Protein AF-F3CEN3-F1 (afdb_monomer)

Nearest PDB structures (foldseek):
  5egq-assembly1_B  TM=3.688E-01  e=9.358E+00  Rattus norvegicus
  8idb-assembly1_C  TM=1.990E-01  e=4.050E+00  Mycobacterium tuberculosis

Organism: NCBI:txid875330

Radius of gyration: 15.84 Å; Cα contacts (8 Å, |Δi|>4): 157; chains: 1; bounding box: 35×44×42 Å

pLDDT: mean 87.92, std 13.91, range [37.06, 97.5]

Solvent-accessible surface area (backbone atoms only — not comparable to full-atom values): 7896 Å² total; per-residue (Å²): 127,91,83,57,100,72,62,86,87,46,60,67,62,50,52,52,52,51,47,52,44,51,47,52,50,50,53,55,50,42,61,76,36,55,88,72,78,59,83,77,83,61,61,33,38,47,61,85,74,78,87,67,77,90,55,52,75,67,58,42,58,70,32,68,51,44,45,50,20,50,58,44,13,76,70,29,82,68,38,46,26,31,37,44,72,61,61,67,33,75,66,45,55,73,42,31,49,62,44,79,46,90,71,59,82,60,30,21,36,56,77,44,65,33,87,69,49,55,71,51,47,53,57,51,52,52,53,51,57,57,63,75,73,111

Foldseek 3Di:
DDPPVPPPDCPLVVVVLVLVLVLVLQVVVCVVCVVVPDDGDFFWFDEDDPPLPPDDPVRNCVDPRNVNRVVQRVPDPSWHKYFLVSVPDPVVVVFFDWADDPPPPRIITTPGTDPPSVVVSVVVSVVVVVVVVD

Structure (mmCIF, N/CA/C/O backbone):
data_AF-F3CEN3-F1
#
_entry.id   AF-F3CEN3-F1
#
loop_
_atom_site.group_PDB
_atom_site.id
_atom_site.type_symbol
_atom_site.label_atom_id
_atom_site.label_alt_id
_atom_site.label_comp_id
_atom_site.label_asym_id
_atom_site.label_entity_id
_atom_site.label_seq_id
_atom_site.pdbx_PDB_ins_code
_atom_site.Cartn_x
_atom_site.Cartn_y
_atom_site.Cartn_z
_atom_site.occupancy
_atom_site.B_iso_or_equiv
_atom_site.auth_seq_id
_atom_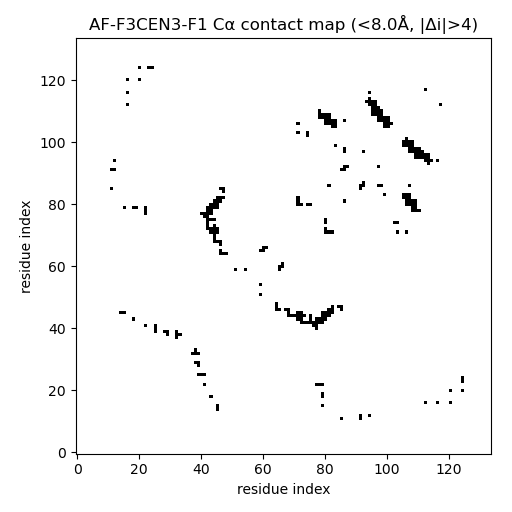site.auth_comp_id
_atom_site.auth_asym_id
_atom_site.auth_atom_id
_atom_site.pdbx_PDB_model_num
ATOM 1 N N . ILE A 1 1 ? -2.396 16.276 -7.291 1.00 41.94 1 ILE A N 1
ATOM 2 C CA . ILE A 1 1 ? -2.917 14.890 -7.391 1.00 41.94 1 ILE A CA 1
ATOM 3 C C . ILE A 1 1 ? -3.349 14.724 -8.836 1.00 41.94 1 ILE A C 1
ATOM 5 O O . ILE A 1 1 ? -4.093 15.582 -9.296 1.00 41.94 1 ILE A O 1
ATOM 9 N N . SER A 1 2 ? -2.793 13.775 -9.589 1.00 37.97 2 SER A N 1
ATOM 10 C CA . SER A 1 2 ? -2.987 13.713 -11.044 1.00 37.97 2 SER A CA 1
ATOM 11 C C . SER A 1 2 ? -4.438 13.384 -11.415 1.00 37.97 2 SER A C 1
ATOM 13 O O . SER A 1 2 ? -4.781 12.238 -11.666 1.00 37.97 2 SER A O 1
ATOM 15 N N . HIS A 1 3 ? -5.284 14.412 -11.493 1.00 40.97 3 HIS A N 1
ATOM 16 C CA . HIS A 1 3 ? -6.438 14.441 -12.385 1.00 40.97 3 HIS A CA 1
ATOM 17 C C . HIS A 1 3 ? -5.934 14.743 -13.798 1.00 40.97 3 HIS A C 1
ATOM 19 O O . HIS A 1 3 ? -6.133 15.828 -14.334 1.00 40.97 3 HIS A O 1
ATOM 25 N N . SER A 1 4 ? -5.228 13.792 -14.397 1.00 37.06 4 SER A N 1
ATOM 26 C CA . SER A 1 4 ? -5.090 13.741 -15.847 1.00 37.06 4 SER A CA 1
ATOM 27 C C . SER A 1 4 ? -6.156 12.774 -16.335 1.00 37.06 4 SER A C 1
A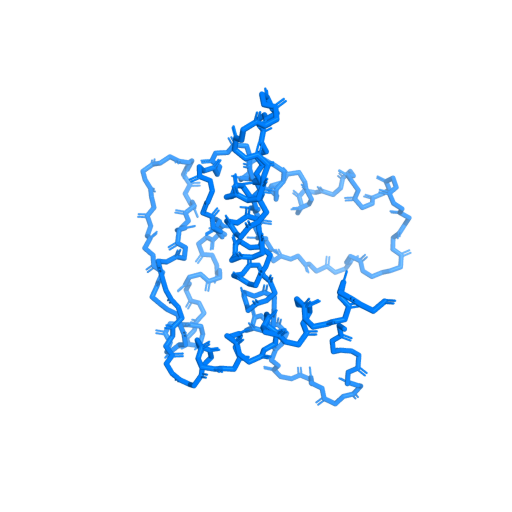TOM 29 O O . SER A 1 4 ? -6.036 11.562 -16.162 1.00 37.06 4 SER A O 1
ATOM 31 N N . HIS A 1 5 ? -7.204 13.343 -16.923 1.00 37.78 5 HIS A N 1
ATOM 32 C CA . HIS A 1 5 ? -8.347 12.704 -17.586 1.00 37.78 5 HIS A CA 1
ATOM 33 C C . HIS A 1 5 ? -7.949 11.799 -18.787 1.00 37.78 5 HIS A C 1
ATOM 35 O O . HIS A 1 5 ? -8.766 11.545 -19.663 1.00 37.78 5 HIS A O 1
ATOM 41 N N . GLU A 1 6 ? -6.698 11.325 -18.834 1.00 40.38 6 GLU A N 1
ATOM 42 C CA . GLU A 1 6 ? -6.090 10.507 -19.893 1.00 40.38 6 GLU A CA 1
ATOM 43 C C . GLU A 1 6 ? -5.512 9.171 -19.387 1.00 40.38 6 GLU A C 1
ATOM 45 O O . GLU A 1 6 ? -5.105 8.340 -20.192 1.00 40.38 6 GLU A O 1
ATOM 50 N N . SER A 1 7 ? -5.461 8.913 -18.075 1.00 48.78 7 SER A N 1
ATOM 51 C CA . SER A 1 7 ? -4.856 7.673 -17.557 1.00 48.78 7 SER A CA 1
ATOM 52 C C . SER A 1 7 ? -5.879 6.538 -17.495 1.00 48.78 7 SER A C 1
ATOM 54 O O . SER A 1 7 ? -6.213 6.062 -16.419 1.00 48.78 7 SER A O 1
ATOM 56 N N . GLY A 1 8 ? -6.399 6.127 -18.653 1.00 48.69 8 GLY A N 1
ATOM 57 C CA . GLY A 1 8 ? -7.324 4.992 -18.753 1.00 48.69 8 GLY A CA 1
ATOM 58 C C . GLY A 1 8 ? -6.708 3.654 -18.322 1.00 48.69 8 GLY A C 1
ATOM 59 O O . GLY A 1 8 ? -7.424 2.801 -17.811 1.00 48.69 8 GLY A O 1
ATOM 60 N N . ASP A 1 9 ? -5.382 3.509 -18.432 1.00 55.06 9 ASP A N 1
ATOM 61 C CA . ASP A 1 9 ? -4.714 2.204 -18.314 1.00 55.06 9 ASP A CA 1
ATOM 62 C C . ASP A 1 9 ? -3.792 2.053 -17.093 1.00 55.06 9 ASP A C 1
ATOM 64 O O . ASP A 1 9 ? -3.174 1.002 -16.938 1.00 55.06 9 ASP A O 1
ATOM 68 N N . ASP A 1 10 ? -3.663 3.065 -16.216 1.00 81.19 10 ASP A N 1
ATOM 69 C CA . ASP A 1 10 ? -2.627 3.025 -15.167 1.00 81.19 10 ASP A CA 1
ATOM 70 C C . ASP A 1 10 ? -3.047 3.423 -13.746 1.00 81.19 10 ASP A C 1
ATOM 72 O O . ASP A 1 10 ? -2.252 3.894 -12.925 1.00 81.19 10 ASP A O 1
ATOM 76 N N . TYR A 1 11 ? -4.322 3.212 -13.426 1.00 84.69 11 TYR A N 1
ATOM 77 C CA . TYR A 1 11 ? -4.878 3.544 -12.115 1.00 84.69 11 TYR A CA 1
ATOM 78 C C . TYR A 1 11 ? -4.164 2.844 -10.956 1.00 84.69 11 TYR A C 1
ATOM 80 O O . TYR A 1 11 ? -3.890 3.478 -9.936 1.00 84.69 11 TYR A O 1
ATOM 88 N N . LEU A 1 12 ? -3.821 1.563 -11.108 1.00 90.69 12 LEU A N 1
ATOM 89 C CA . LEU A 1 12 ? -3.224 0.791 -10.022 1.00 90.69 12 LEU A CA 1
ATOM 90 C C . LEU A 1 12 ? -1.787 1.235 -9.718 1.00 90.69 12 LEU A C 1
ATOM 92 O O . LEU A 1 12 ? -1.421 1.381 -8.552 1.00 90.69 12 LEU A O 1
ATOM 96 N N . THR A 1 13 ? -0.988 1.548 -10.739 1.00 93.00 13 THR A N 1
ATOM 97 C CA . THR A 1 13 ? 0.364 2.090 -10.524 1.00 93.00 13 THR A CA 1
ATOM 98 C C . THR A 1 13 ? 0.302 3.458 -9.876 1.00 93.00 13 THR A C 1
ATOM 100 O O . THR A 1 13 ? 1.064 3.722 -8.947 1.00 93.00 13 THR A O 1
ATOM 103 N N . ASN A 1 14 ? -0.629 4.311 -10.312 1.00 91.69 14 ASN A N 1
ATOM 104 C CA . ASN A 1 14 ? -0.844 5.613 -9.692 1.00 91.69 14 ASN A CA 1
ATOM 105 C C . ASN A 1 14 ? -1.230 5.466 -8.216 1.00 91.69 14 ASN A C 1
ATOM 107 O O . ASN A 1 14 ? -0.672 6.168 -7.377 1.00 91.69 14 ASN A O 1
ATOM 111 N N . ALA A 1 15 ? -2.118 4.528 -7.878 1.00 93.81 15 ALA A N 1
ATOM 112 C CA . ALA A 1 15 ? -2.513 4.267 -6.496 1.00 93.81 15 ALA A CA 1
ATOM 113 C C . ALA A 1 15 ? -1.325 3.823 -5.624 1.00 93.81 15 ALA A C 1
ATOM 115 O O . ALA A 1 15 ? -1.121 4.370 -4.539 1.00 93.81 15 ALA A O 1
ATOM 116 N N . ILE A 1 16 ? -0.493 2.898 -6.115 1.00 95.00 16 ILE A N 1
ATOM 117 C CA . ILE A 1 16 ? 0.706 2.452 -5.388 1.00 95.00 16 ILE A CA 1
ATOM 118 C C . ILE A 1 16 ? 1.716 3.600 -5.251 1.00 95.00 16 ILE A C 1
ATOM 120 O O . ILE A 1 16 ? 2.253 3.820 -4.167 1.00 95.00 16 ILE A O 1
ATOM 124 N N . CYS A 1 17 ? 1.941 4.378 -6.313 1.00 94.81 17 CYS A N 1
ATOM 125 C CA . CYS A 1 17 ? 2.827 5.543 -6.274 1.00 94.81 17 CYS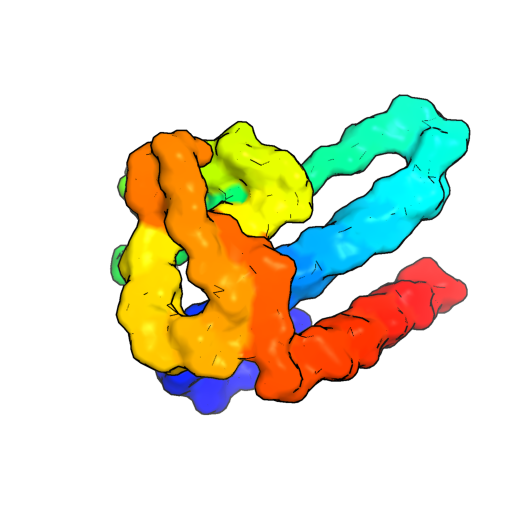 A CA 1
ATOM 126 C C . CYS A 1 17 ? 2.342 6.599 -5.273 1.00 94.81 17 CYS A C 1
ATOM 128 O O . CYS A 1 17 ? 3.149 7.151 -4.528 1.00 94.81 17 CYS A O 1
ATOM 130 N N . CYS A 1 18 ? 1.034 6.858 -5.214 1.00 93.81 18 CYS A N 1
ATOM 131 C CA . CYS A 1 18 ? 0.432 7.738 -4.217 1.00 93.81 18 CYS A CA 1
ATOM 132 C C . CYS A 1 18 ? 0.671 7.218 -2.795 1.00 93.81 18 CYS A C 1
ATOM 134 O O . CYS A 1 18 ? 1.087 7.989 -1.934 1.00 93.81 18 CYS A O 1
ATOM 136 N N . GLY A 1 19 ? 0.456 5.924 -2.546 1.00 94.94 19 GLY A N 1
ATOM 137 C CA . GLY A 1 19 ? 0.715 5.327 -1.236 1.00 94.94 19 GLY A CA 1
ATOM 138 C C . GLY A 1 19 ? 2.184 5.445 -0.815 1.00 94.94 19 GLY A C 1
ATOM 139 O O . GLY A 1 19 ? 2.473 5.848 0.310 1.00 94.94 19 GLY A O 1
ATOM 140 N N . GLU A 1 20 ? 3.122 5.194 -1.729 1.00 95.12 20 GLU A N 1
ATOM 141 C CA . GLU A 1 20 ? 4.558 5.344 -1.459 1.00 95.12 20 GLU A CA 1
ATOM 142 C C . GLU A 1 20 ? 4.976 6.804 -1.249 1.00 95.12 20 GLU A C 1
ATOM 144 O O . GLU A 1 20 ? 5.821 7.086 -0.397 1.00 95.12 20 GLU A O 1
ATOM 149 N N . LEU A 1 21 ? 4.350 7.750 -1.955 1.00 94.12 21 LEU A N 1
ATOM 150 C CA . LEU A 1 21 ? 4.564 9.177 -1.729 1.00 94.12 21 LEU A CA 1
ATOM 151 C C . LEU A 1 21 ? 4.080 9.603 -0.338 1.00 94.12 21 LEU A C 1
ATOM 153 O O . LEU A 1 21 ? 4.801 10.308 0.364 1.00 94.12 21 LEU A O 1
ATOM 157 N N . LEU A 1 22 ? 2.894 9.149 0.083 1.00 93.56 22 LEU A N 1
ATOM 158 C CA . LEU A 1 22 ? 2.367 9.405 1.427 1.00 93.56 22 LEU A CA 1
ATOM 159 C C . LEU A 1 22 ? 3.267 8.796 2.506 1.00 93.56 22 LEU A C 1
ATOM 161 O O . LEU A 1 22 ? 3.536 9.440 3.518 1.00 93.56 22 LEU A O 1
ATOM 165 N N . ARG A 1 23 ? 3.784 7.583 2.275 1.00 92.81 23 ARG A N 1
ATOM 166 C CA . ARG A 1 23 ? 4.747 6.932 3.171 1.00 92.81 23 ARG A CA 1
ATOM 167 C C . ARG A 1 23 ? 6.038 7.747 3.300 1.00 92.81 23 ARG A C 1
ATOM 169 O O . ARG A 1 23 ? 6.507 7.967 4.415 1.00 92.81 23 ARG A O 1
ATOM 176 N N . ALA A 1 24 ? 6.591 8.223 2.184 1.00 92.00 24 ALA A N 1
ATOM 177 C CA . ALA A 1 24 ? 7.793 9.057 2.176 1.00 92.00 24 ALA A CA 1
ATOM 178 C C . ALA A 1 24 ? 7.563 10.416 2.860 1.00 92.00 24 ALA A C 1
ATOM 180 O O . ALA A 1 24 ? 8.394 10.854 3.656 1.00 92.00 24 ALA A O 1
ATOM 181 N N . LEU A 1 25 ? 6.410 11.044 2.614 1.00 91.06 25 LEU A N 1
ATOM 182 C CA . LEU A 1 25 ? 6.005 12.280 3.279 1.00 91.06 25 LEU A CA 1
ATOM 183 C C . LEU A 1 25 ? 5.852 12.084 4.791 1.00 91.06 25 LEU A C 1
ATOM 185 O O . LEU A 1 25 ? 6.374 12.878 5.565 1.00 91.06 25 LEU A O 1
ATOM 189 N N . SER A 1 26 ? 5.198 11.004 5.229 1.00 90.75 26 SER A N 1
ATOM 190 C CA . SER A 1 26 ? 5.071 10.684 6.655 1.00 90.75 26 SER A CA 1
ATOM 191 C C . SER A 1 26 ? 6.428 10.503 7.321 1.00 90.75 26 SER A C 1
ATOM 193 O O . SER A 1 26 ? 6.603 10.929 8.456 1.00 90.75 26 SER A O 1
ATOM 195 N N . HIS A 1 27 ? 7.383 9.873 6.637 1.00 90.38 27 HIS A N 1
ATOM 196 C CA . HIS A 1 27 ? 8.736 9.722 7.157 1.00 90.38 27 HIS A CA 1
ATOM 197 C C . HIS A 1 27 ? 9.444 11.078 7.301 1.00 90.38 27 HIS A C 1
ATOM 199 O O . HIS A 1 27 ? 10.063 11.336 8.329 1.00 90.38 27 HIS A O 1
ATOM 205 N N . ALA A 1 28 ? 9.328 11.965 6.306 1.00 89.62 28 ALA A N 1
ATOM 206 C CA . ALA A 1 28 ? 9.880 13.318 6.396 1.00 89.62 28 ALA A CA 1
ATOM 207 C C . ALA A 1 28 ? 9.278 14.096 7.582 1.00 89.62 28 ALA A C 1
ATOM 209 O O . ALA A 1 28 ? 10.016 14.644 8.397 1.00 89.62 28 ALA A O 1
ATOM 210 N N . LEU A 1 29 ? 7.953 14.048 7.742 1.00 89.31 29 LEU A N 1
ATOM 211 C CA . LEU A 1 29 ? 7.258 14.702 8.853 1.00 89.31 29 LEU A CA 1
ATOM 212 C C . LEU A 1 29 ? 7.629 14.106 10.217 1.00 89.31 29 LEU A C 1
ATOM 214 O O . LEU A 1 29 ? 7.794 14.852 11.174 1.00 89.31 29 LEU A O 1
ATOM 218 N N . GLN A 1 30 ? 7.798 12.782 10.321 1.00 90.75 30 GLN A N 1
ATOM 219 C CA . GLN A 1 30 ? 8.253 12.124 11.555 1.00 90.75 30 GLN A CA 1
ATOM 220 C C . GLN A 1 30 ? 9.607 12.665 12.032 1.00 90.75 30 GLN A C 1
ATOM 222 O O . GLN A 1 30 ? 9.809 12.787 13.238 1.00 90.75 30 GLN A O 1
ATOM 227 N N . ILE A 1 31 ? 10.511 13.010 11.108 1.00 89.75 31 ILE A N 1
ATOM 228 C CA . ILE A 1 31 ? 11.799 13.633 11.439 1.00 89.75 31 ILE A CA 1
ATOM 229 C C . ILE A 1 31 ? 11.584 15.056 11.961 1.00 89.75 31 ILE A C 1
ATOM 231 O O . ILE A 1 31 ? 12.144 15.415 12.992 1.00 89.75 31 ILE A O 1
ATOM 235 N N . GLU A 1 32 ? 10.762 15.856 11.278 1.00 89.38 32 GLU A N 1
ATOM 236 C CA . GLU A 1 32 ? 10.508 17.253 11.658 1.00 89.38 32 GLU A CA 1
ATOM 237 C C . GLU A 1 32 ? 9.857 17.386 13.040 1.00 89.38 32 GLU A C 1
ATOM 239 O O . GLU A 1 32 ? 10.155 18.322 13.779 1.00 89.38 32 GLU A O 1
ATOM 244 N N . VAL A 1 33 ? 8.989 16.441 13.412 1.00 90.31 33 VAL A N 1
ATOM 245 C CA . VAL A 1 33 ? 8.268 16.472 14.693 1.00 90.31 33 VAL A CA 1
ATOM 246 C C . VAL A 1 33 ? 8.941 15.654 15.798 1.00 90.31 33 VAL A C 1
ATOM 248 O O . VAL A 1 33 ? 8.395 15.592 16.900 1.00 90.31 33 VAL A O 1
ATOM 251 N N . ALA A 1 34 ? 10.109 15.048 15.558 1.00 88.69 34 ALA A N 1
ATOM 252 C CA . ALA A 1 34 ? 10.751 14.122 16.498 1.00 88.69 34 ALA A CA 1
ATOM 253 C C . ALA A 1 34 ? 10.981 14.729 17.899 1.00 88.69 34 ALA A C 1
ATOM 255 O O . ALA A 1 34 ? 10.741 14.065 18.907 1.00 88.69 34 ALA A O 1
ATOM 256 N N . ASP A 1 35 ? 11.350 16.011 17.968 1.00 90.00 35 ASP A N 1
ATOM 257 C CA . ASP A 1 35 ? 11.627 16.716 19.230 1.00 90.00 35 ASP A CA 1
ATOM 258 C C . ASP A 1 35 ? 10.376 17.324 19.889 1.00 90.00 35 ASP A C 1
ATOM 260 O O . ASP A 1 35 ? 10.439 17.862 20.994 1.00 90.00 35 ASP A O 1
ATOM 264 N N . SER A 1 36 ? 9.211 17.234 19.241 1.00 90.31 36 SER A N 1
ATOM 265 C CA . SER A 1 36 ? 7.954 17.797 19.760 1.00 90.31 36 SER A CA 1
ATOM 266 C C . SER A 1 36 ? 7.257 16.905 20.797 1.00 90.31 36 SER A C 1
ATOM 268 O O . SER A 1 36 ? 6.271 17.318 21.406 1.00 90.31 36 SER A O 1
ATOM 270 N N . GLY A 1 37 ? 7.726 15.665 20.974 1.00 87.81 37 GLY A N 1
ATOM 271 C CA . GLY A 1 37 ? 7.050 14.643 21.781 1.00 87.81 37 GLY A CA 1
ATOM 272 C C . GLY A 1 37 ? 5.807 14.032 21.115 1.00 87.81 37 GLY A C 1
ATOM 273 O O . GLY A 1 37 ? 5.151 13.181 21.715 1.00 87.81 37 GLY A O 1
ATOM 274 N N . ILE A 1 38 ? 5.478 14.428 19.879 1.00 89.31 38 ILE A N 1
ATOM 275 C CA . ILE A 1 38 ? 4.367 13.874 19.098 1.00 89.31 38 ILE A CA 1
ATOM 276 C C . ILE A 1 38 ? 4.837 12.622 18.353 1.00 89.31 38 ILE A C 1
ATOM 278 O O . ILE A 1 38 ? 5.822 12.646 17.620 1.00 89.31 38 ILE A O 1
ATOM 282 N N . THR A 1 39 ? 4.089 11.525 18.487 1.00 86.81 39 THR A N 1
ATOM 283 C CA . THR A 1 39 ? 4.285 10.331 17.654 1.00 86.81 39 THR A CA 1
ATOM 284 C C . THR A 1 39 ? 3.361 10.398 16.443 1.00 86.81 39 THR A C 1
ATOM 286 O O . THR A 1 39 ? 2.146 10.275 16.585 1.00 86.81 39 THR A O 1
ATOM 289 N N . LEU A 1 40 ? 3.927 10.567 15.247 1.00 88.38 40 LEU A N 1
ATOM 290 C CA . LEU A 1 40 ? 3.177 10.485 13.993 1.00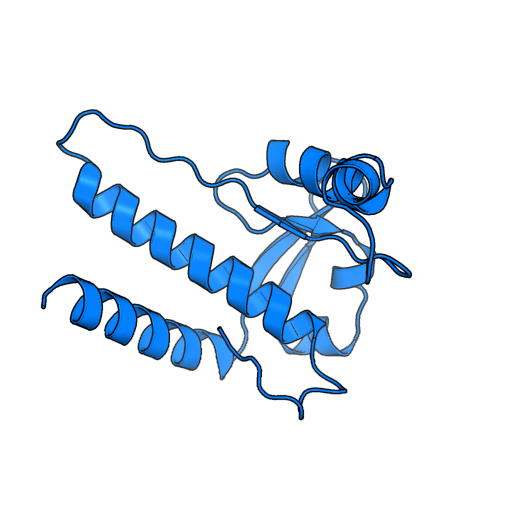 88.38 40 LEU A CA 1
ATOM 291 C C . LEU A 1 40 ? 3.177 9.039 13.480 1.00 88.38 40 LEU A C 1
ATOM 293 O O . LEU A 1 40 ? 4.240 8.467 13.244 1.00 88.38 40 LEU A O 1
ATOM 297 N N . GLN A 1 41 ? 1.998 8.454 13.273 1.00 87.81 41 GLN A N 1
ATOM 298 C CA . GLN A 1 41 ? 1.839 7.133 12.660 1.00 87.81 41 GLN A CA 1
ATOM 299 C C . GLN A 1 41 ? 0.984 7.244 11.404 1.00 87.81 41 GLN A C 1
ATOM 301 O O . GLN A 1 41 ? -0.074 7.869 11.430 1.00 87.81 41 GLN A O 1
ATOM 306 N N . LEU A 1 42 ? 1.437 6.612 10.321 1.00 91.31 42 LEU A N 1
ATOM 307 C CA . LEU A 1 42 ? 0.667 6.488 9.092 1.00 91.31 42 LEU A CA 1
ATOM 308 C C . LEU A 1 42 ? 0.452 5.008 8.778 1.00 91.31 42 LEU A C 1
ATOM 310 O O . LEU A 1 42 ? 1.400 4.231 8.657 1.00 91.31 42 LEU A O 1
ATOM 314 N N . GLN A 1 43 ? -0.816 4.644 8.630 1.00 94.81 43 GLN A N 1
ATOM 315 C CA . GLN A 1 43 ? -1.268 3.298 8.313 1.00 94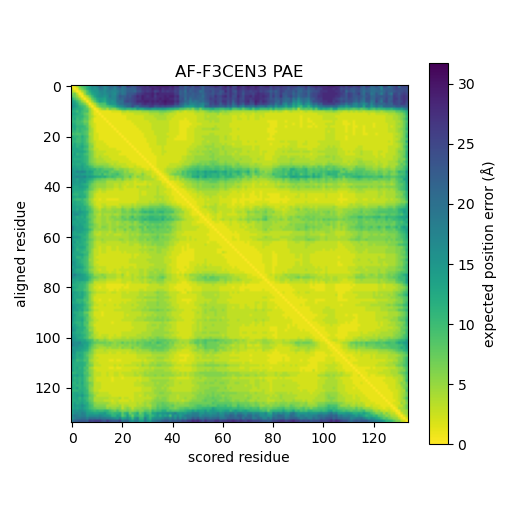.81 43 GLN A CA 1
ATOM 316 C C . GLN A 1 43 ? -1.909 3.307 6.931 1.00 94.81 43 GLN A C 1
ATOM 318 O O . GLN A 1 43 ? -2.860 4.046 6.690 1.00 94.81 43 GLN A O 1
ATOM 323 N N . LEU A 1 44 ? -1.368 2.505 6.014 1.00 95.75 44 LEU A N 1
ATOM 324 C CA . LEU A 1 44 ? -1.805 2.476 4.619 1.00 95.75 44 LEU A CA 1
ATOM 325 C C . LEU A 1 44 ? -2.222 1.062 4.217 1.00 95.75 44 LEU A C 1
ATOM 327 O O . LEU A 1 44 ? -1.433 0.121 4.330 1.00 95.75 44 LEU A O 1
ATOM 331 N N . GLY A 1 45 ? -3.450 0.946 3.716 1.00 96.12 45 GLY A N 1
ATOM 332 C CA . GLY A 1 45 ? -4.002 -0.250 3.088 1.00 96.12 45 GLY A CA 1
ATOM 333 C C . GLY A 1 45 ? -4.600 0.110 1.731 1.00 96.12 45 GLY A C 1
ATOM 334 O O . GLY A 1 45 ? -5.259 1.142 1.604 1.00 96.12 45 GLY A O 1
ATOM 335 N N . LEU A 1 46 ? -4.352 -0.719 0.720 1.00 96.31 46 LEU A N 1
ATOM 336 C CA . LEU A 1 46 ? -4.889 -0.556 -0.628 1.00 96.31 46 LEU A CA 1
ATOM 337 C C . LEU A 1 46 ? -5.553 -1.859 -1.085 1.00 96.31 46 LEU A C 1
ATOM 339 O O . LEU A 1 46 ? -4.927 -2.921 -1.103 1.00 96.31 46 LEU A O 1
ATOM 343 N N . THR A 1 47 ? -6.815 -1.753 -1.481 1.00 95.38 47 THR A N 1
ATOM 344 C CA . THR A 1 47 ? -7.634 -2.848 -2.009 1.00 95.38 47 THR A CA 1
ATOM 345 C C . THR A 1 47 ? -8.216 -2.453 -3.362 1.00 95.38 47 THR A C 1
ATOM 347 O O . THR A 1 47 ? -8.311 -1.266 -3.689 1.00 95.38 47 THR A O 1
ATOM 350 N N . LEU A 1 48 ? -8.571 -3.448 -4.171 1.00 92.44 48 LEU A N 1
ATOM 351 C CA . LEU A 1 48 ? -9.252 -3.266 -5.443 1.00 92.44 48 LEU A CA 1
ATOM 352 C C . LEU A 1 48 ? -10.749 -3.527 -5.247 1.00 92.44 48 LEU A C 1
ATOM 354 O O . LEU A 1 48 ? -11.150 -4.571 -4.737 1.00 92.44 48 LEU A O 1
ATOM 358 N N . GLY A 1 49 ? -11.585 -2.590 -5.684 1.00 90.06 49 GLY A N 1
ATOM 359 C CA . GLY A 1 49 ? -13.035 -2.755 -5.672 1.00 90.06 49 GLY A CA 1
ATOM 360 C C . GLY A 1 49 ? -13.685 -2.142 -6.897 1.00 90.06 49 GLY A C 1
ATOM 361 O O . GLY A 1 49 ? -13.157 -1.212 -7.508 1.00 90.06 49 GLY A O 1
ATOM 362 N N . GLU A 1 50 ? -14.849 -2.674 -7.244 1.00 88.56 50 GLU A N 1
ATOM 363 C CA . GLU A 1 50 ? -15.665 -2.224 -8.366 1.00 88.56 50 GLU A CA 1
ATOM 364 C C . GLU A 1 50 ? -16.935 -1.536 -7.858 1.00 88.56 50 GLU A C 1
ATOM 366 O O . GLU A 1 50 ? -17.359 -1.743 -6.723 1.00 88.56 50 GLU A O 1
ATOM 371 N N . GLY A 1 51 ? -17.549 -0.692 -8.692 1.00 86.75 51 GLY A N 1
ATOM 372 C CA . GLY A 1 51 ? -18.830 -0.056 -8.356 1.00 86.75 51 GLY A CA 1
ATOM 373 C C . GLY A 1 51 ? -18.777 0.935 -7.186 1.00 86.75 51 GLY A C 1
ATOM 374 O O . GLY A 1 51 ? -19.813 1.274 -6.628 1.00 86.75 51 GLY A O 1
ATOM 375 N N . LEU A 1 52 ? -17.585 1.411 -6.813 1.00 88.38 52 LEU A N 1
ATOM 376 C CA . LEU A 1 52 ? -17.401 2.361 -5.707 1.00 88.38 52 LEU A CA 1
ATOM 377 C C . LEU A 1 52 ? -17.729 3.811 -6.100 1.00 88.38 52 LEU A C 1
ATOM 379 O O . LEU A 1 52 ? -17.862 4.687 -5.245 1.00 88.38 52 LEU A O 1
ATOM 383 N N . SER A 1 53 ? -17.819 4.089 -7.401 1.00 86.75 53 SER A N 1
ATOM 384 C CA . SER A 1 53 ? -18.090 5.423 -7.927 1.00 86.75 53 SER A CA 1
ATOM 385 C C . SER A 1 53 ? -19.532 5.851 -7.655 1.00 86.75 53 SER A C 1
ATOM 387 O O . SER A 1 53 ? -20.482 5.111 -7.888 1.00 86.75 53 SER A O 1
ATOM 389 N N . GLY A 1 54 ? -19.702 7.087 -7.182 1.00 88.19 54 GLY A N 1
ATOM 390 C CA . GLY A 1 54 ? -21.023 7.661 -6.907 1.00 88.19 54 GLY A CA 1
ATOM 391 C C . GLY A 1 54 ? -21.653 7.234 -5.578 1.00 88.19 54 GLY A C 1
ATOM 392 O O . GLY A 1 54 ? -22.740 7.713 -5.262 1.00 88.19 54 GLY A O 1
ATOM 393 N N . LEU A 1 55 ? -20.981 6.394 -4.782 1.00 92.12 55 LEU A N 1
ATOM 394 C CA . LEU A 1 55 ? -21.412 6.086 -3.419 1.00 92.12 55 LEU A CA 1
ATOM 395 C C . LEU A 1 55 ? -21.258 7.305 -2.503 1.00 92.12 55 LEU A C 1
ATOM 397 O O . LEU A 1 55 ? -20.314 8.091 -2.633 1.00 92.12 55 LEU A O 1
ATOM 401 N N . SER A 1 56 ? -22.172 7.442 -1.540 1.00 94.12 56 SER A N 1
ATOM 402 C CA . SER A 1 56 ? -21.968 8.374 -0.433 1.00 94.12 56 SER A CA 1
ATOM 403 C C . SER A 1 56 ? -20.803 7.903 0.444 1.00 94.12 56 SER A C 1
ATOM 405 O O . SER A 1 56 ? -20.413 6.737 0.411 1.00 94.12 56 SER A O 1
ATOM 407 N N . GLN A 1 57 ? -20.246 8.790 1.271 1.00 88.88 57 GLN A N 1
ATOM 408 C CA . GLN A 1 57 ? -19.150 8.415 2.170 1.00 88.88 57 GLN A CA 1
ATOM 409 C C . GLN A 1 57 ? -19.559 7.312 3.159 1.00 88.88 57 GLN A C 1
ATOM 411 O O . GLN A 1 57 ? -18.751 6.443 3.472 1.00 88.88 57 GLN A O 1
ATOM 416 N N . ILE A 1 58 ? -20.809 7.335 3.633 1.00 93.62 58 ILE A N 1
ATOM 417 C CA . ILE A 1 58 ? -21.335 6.312 4.543 1.00 93.62 58 ILE A CA 1
ATOM 418 C C . ILE A 1 58 ? -21.450 4.980 3.802 1.00 93.62 58 ILE A C 1
ATOM 420 O O . ILE A 1 58 ? -20.942 3.976 4.291 1.00 93.62 58 ILE A O 1
ATOM 424 N N . ASP A 1 59 ? -22.045 4.980 2.608 1.00 93.69 59 ASP A N 1
ATOM 425 C CA . ASP A 1 59 ? -22.209 3.753 1.822 1.00 93.69 59 ASP A CA 1
ATOM 426 C C . ASP A 1 59 ? -20.855 3.158 1.431 1.00 93.69 59 ASP A C 1
ATOM 428 O O . ASP A 1 59 ? -20.667 1.950 1.531 1.00 93.69 59 ASP A O 1
ATOM 432 N N . LEU A 1 60 ? -19.885 4.006 1.070 1.00 91.50 60 LEU A N 1
ATOM 433 C CA . LEU A 1 60 ? -18.518 3.590 0.774 1.00 91.50 60 LEU A CA 1
ATOM 434 C C . LEU A 1 60 ? -17.877 2.900 1.979 1.00 91.50 60 LEU A C 1
ATOM 436 O O . LEU A 1 60 ? -17.313 1.821 1.825 1.00 91.50 60 LEU A O 1
ATOM 440 N N . LEU A 1 61 ? -17.983 3.487 3.176 1.00 91.38 61 LEU A N 1
ATOM 441 C CA . LEU A 1 61 ? -17.441 2.891 4.399 1.00 91.38 61 LEU A CA 1
ATOM 442 C C . LEU A 1 61 ? -18.095 1.549 4.732 1.00 91.38 61 LEU A C 1
ATOM 444 O O . LEU A 1 61 ? -17.447 0.713 5.347 1.00 91.38 61 LEU A O 1
ATOM 448 N N . LEU A 1 62 ? -19.346 1.325 4.335 1.00 94.00 62 LEU A N 1
ATOM 449 C CA . LEU A 1 62 ? -20.046 0.060 4.555 1.00 94.00 62 LEU A CA 1
ATOM 450 C C . LEU A 1 62 ? -19.721 -1.010 3.499 1.00 94.00 62 LEU A C 1
ATOM 452 O O . LEU A 1 62 ? -20.131 -2.158 3.668 1.00 94.00 62 LEU A O 1
ATOM 456 N N . THR A 1 63 ? -18.985 -0.674 2.434 1.00 95.44 63 THR A N 1
ATOM 457 C CA . THR A 1 63 ? -18.546 -1.665 1.440 1.00 95.44 63 THR A CA 1
ATOM 458 C C . THR A 1 63 ? -17.500 -2.618 2.010 1.00 95.44 63 THR A C 1
ATOM 460 O O . THR A 1 63 ? -16.636 -2.221 2.794 1.00 95.44 63 THR A O 1
ATOM 463 N N . GLU A 1 64 ? -17.524 -3.868 1.543 1.00 94.62 64 GLU A N 1
ATOM 464 C CA . GLU A 1 64 ? -16.499 -4.869 1.862 1.00 94.62 64 GLU A CA 1
ATOM 465 C C . GLU A 1 64 ? -15.100 -4.365 1.481 1.00 94.62 64 GLU A C 1
ATOM 467 O O . GLU A 1 64 ? -14.193 -4.406 2.301 1.00 94.62 64 GLU A O 1
ATOM 472 N N . THR A 1 65 ? -14.947 -3.742 0.306 1.00 93.88 65 THR A N 1
ATOM 473 C CA . THR A 1 65 ? -13.659 -3.188 -0.141 1.00 93.88 65 THR A CA 1
ATOM 474 C C . THR A 1 65 ? -13.070 -2.169 0.838 1.00 93.88 65 THR A C 1
ATOM 476 O O . THR A 1 65 ? -11.863 -2.193 1.095 1.00 93.88 65 THR A O 1
ATOM 479 N N . ALA A 1 66 ? -13.890 -1.260 1.378 1.00 93.50 66 ALA A N 1
ATOM 480 C CA . ALA A 1 66 ? -13.425 -0.263 2.339 1.00 93.50 66 ALA A CA 1
ATOM 481 C C . ALA A 1 66 ? -13.107 -0.886 3.704 1.00 93.50 66 ALA A C 1
ATOM 483 O O . ALA A 1 66 ? -12.129 -0.493 4.343 1.00 93.50 66 ALA A O 1
ATOM 484 N N . GLN A 1 67 ? -13.901 -1.869 4.137 1.00 95.19 67 GLN A N 1
ATOM 485 C CA . GLN A 1 67 ? -13.643 -2.618 5.367 1.00 95.19 67 GLN A CA 1
ATOM 486 C C . GLN A 1 67 ? -12.349 -3.433 5.267 1.00 95.19 67 GLN A C 1
ATOM 488 O O . GLN A 1 67 ? -11.538 -3.394 6.191 1.00 95.19 67 GLN A O 1
ATOM 493 N N . ASP A 1 68 ? -12.091 -4.068 4.126 1.00 94.62 68 ASP A N 1
ATOM 494 C CA . ASP A 1 68 ? -10.849 -4.789 3.854 1.00 94.62 68 ASP A CA 1
ATOM 495 C C . ASP A 1 68 ? -9.645 -3.844 3.822 1.00 94.62 68 ASP A C 1
ATOM 497 O O . ASP A 1 68 ? -8.610 -4.144 4.419 1.00 94.62 68 ASP A O 1
ATOM 501 N N . ALA A 1 69 ? -9.770 -2.667 3.194 1.00 94.75 69 ALA A N 1
ATOM 502 C CA . ALA A 1 69 ? -8.713 -1.653 3.207 1.00 94.75 69 ALA A CA 1
ATOM 503 C C . ALA A 1 69 ? -8.395 -1.188 4.634 1.00 94.75 69 ALA A C 1
ATOM 505 O O . ALA A 1 69 ? -7.223 -1.050 5.002 1.00 94.75 69 ALA A O 1
ATOM 506 N N . LEU A 1 70 ? -9.432 -0.976 5.450 1.00 93.94 70 LEU A N 1
ATOM 507 C CA . LEU A 1 70 ? -9.287 -0.584 6.845 1.00 93.94 70 LEU A CA 1
ATOM 508 C C . LEU A 1 70 ? -8.621 -1.696 7.661 1.00 93.94 70 LEU A C 1
ATOM 510 O O . LEU A 1 70 ? -7.629 -1.429 8.340 1.00 93.94 70 LEU A O 1
ATOM 514 N N . ALA A 1 71 ? -9.103 -2.935 7.558 1.00 94.31 71 AL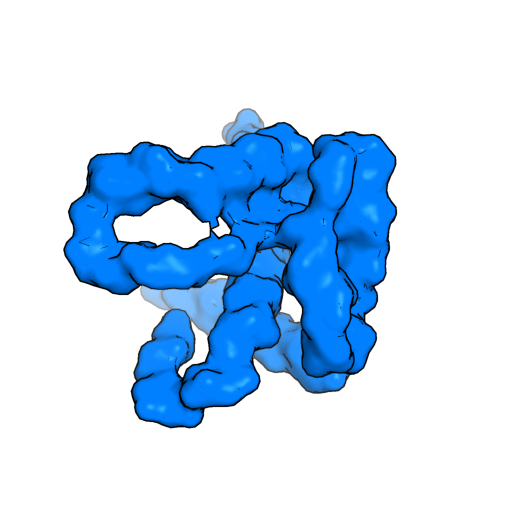A A N 1
ATOM 515 C CA . ALA A 1 71 ? -8.511 -4.090 8.227 1.00 94.31 71 ALA A CA 1
ATOM 516 C C . ALA A 1 71 ? -7.036 -4.259 7.838 1.00 94.31 71 ALA A C 1
ATOM 518 O O . ALA A 1 71 ? -6.170 -4.400 8.699 1.00 94.31 71 ALA A O 1
ATOM 519 N N . LEU A 1 72 ? -6.726 -4.146 6.546 1.00 95.62 72 LEU A N 1
ATOM 520 C CA . LEU A 1 72 ? -5.366 -4.214 6.031 1.00 95.62 72 LEU A CA 1
ATOM 521 C C . LEU A 1 72 ? -4.482 -3.106 6.621 1.00 95.62 72 LEU A C 1
ATOM 523 O O . LEU A 1 72 ? -3.384 -3.386 7.103 1.00 95.62 72 LEU A O 1
ATOM 527 N N . SER A 1 73 ? -4.968 -1.862 6.650 1.00 94.50 73 SER A N 1
ATOM 528 C CA . SER A 1 73 ? -4.223 -0.721 7.197 1.00 94.50 73 SER A CA 1
ATOM 529 C C . SER A 1 73 ? -3.888 -0.872 8.686 1.00 94.50 73 SER A C 1
ATOM 531 O O . SER A 1 73 ? -2.797 -0.482 9.095 1.00 94.50 73 SER A O 1
ATOM 533 N N . GLN A 1 74 ? -4.740 -1.520 9.488 1.00 93.94 74 GLN A N 1
ATOM 534 C CA . GLN A 1 74 ? -4.472 -1.761 10.915 1.00 93.94 74 GLN A CA 1
ATOM 535 C C . GLN A 1 74 ? -3.233 -2.638 11.150 1.00 93.94 74 GLN A C 1
ATOM 537 O O . GLN A 1 74 ? -2.597 -2.559 12.202 1.00 93.94 74 GLN A O 1
ATOM 542 N N . HIS A 1 75 ? -2.852 -3.451 10.163 1.00 93.88 75 HIS A N 1
ATOM 543 C CA . HIS A 1 75 ? -1.638 -4.263 10.205 1.00 93.88 75 HIS A CA 1
ATOM 544 C C . HIS A 1 75 ? -0.405 -3.552 9.627 1.00 93.88 75 HIS A C 1
ATOM 546 O O . HIS A 1 75 ? 0.707 -4.089 9.689 1.00 93.88 75 HIS A O 1
ATOM 552 N N . SER A 1 76 ? -0.573 -2.342 9.090 1.00 92.06 76 SER A N 1
ATOM 553 C CA . SER A 1 76 ? 0.517 -1.542 8.541 1.00 92.06 76 SER A CA 1
ATOM 554 C C . SER A 1 76 ? 1.428 -1.033 9.656 1.00 92.06 76 SER A C 1
ATOM 556 O O . SER A 1 76 ? 0.999 -0.386 10.611 1.00 92.06 76 SER A O 1
ATOM 558 N N . ARG A 1 77 ? 2.729 -1.301 9.510 1.00 88.56 77 ARG A N 1
ATOM 559 C CA . ARG A 1 77 ? 3.793 -0.742 10.356 1.00 88.56 77 ARG A CA 1
ATOM 560 C C . ARG A 1 77 ? 4.624 0.254 9.550 1.00 88.56 77 ARG A C 1
ATOM 562 O O . ARG A 1 77 ? 5.796 -0.000 9.290 1.00 88.56 77 ARG A O 1
ATOM 569 N N . ASN A 1 78 ? 3.996 1.351 9.120 1.00 87.44 78 ASN A N 1
ATOM 570 C CA . ASN A 1 78 ? 4.568 2.353 8.205 1.00 87.44 78 ASN A CA 1
ATOM 571 C C . ASN A 1 78 ? 4.916 1.796 6.810 1.00 87.44 78 ASN A C 1
ATOM 573 O O . ASN A 1 78 ? 5.827 2.295 6.151 1.00 87.44 78 ASN A O 1
ATOM 577 N N . LEU A 1 79 ? 4.215 0.752 6.362 1.00 91.62 79 LEU A N 1
ATOM 578 C CA . LEU A 1 79 ? 4.395 0.132 5.045 1.00 91.62 79 LEU A CA 1
ATOM 579 C C . LEU A 1 79 ? 3.083 0.178 4.270 1.00 91.62 79 LEU A C 1
ATOM 581 O O . LEU A 1 79 ? 2.014 0.023 4.859 1.00 91.62 79 LEU A O 1
ATOM 585 N N . LEU A 1 80 ? 3.153 0.346 2.952 1.00 96.50 80 LEU A N 1
ATOM 586 C CA . LEU A 1 80 ? 1.972 0.205 2.113 1.00 96.50 80 LEU A CA 1
ATOM 587 C C . LEU A 1 80 ? 1.621 -1.281 2.001 1.00 96.50 80 LEU A C 1
ATOM 589 O O . LEU A 1 80 ? 2.357 -2.067 1.394 1.00 96.50 80 LEU A O 1
ATOM 593 N N . LEU A 1 81 ? 0.501 -1.657 2.613 1.00 97.38 81 LEU A N 1
ATOM 594 C CA . LEU A 1 81 ? -0.051 -2.995 2.488 1.00 97.38 81 LEU A CA 1
ATOM 595 C C . LEU A 1 81 ? -1.082 -3.024 1.362 1.00 97.38 81 LEU A C 1
ATOM 597 O O . LEU A 1 81 ? -1.886 -2.105 1.214 1.00 97.38 81 LEU A O 1
ATOM 601 N N . VAL A 1 82 ? -1.043 -4.089 0.568 1.00 97.50 82 VAL A N 1
ATOM 602 C CA . VAL A 1 82 ? -1.940 -4.324 -0.566 1.00 97.50 82 VAL A CA 1
ATOM 603 C C . VAL A 1 82 ? -2.531 -5.727 -0.477 1.00 97.50 82 VAL A C 1
ATOM 605 O O . VAL A 1 82 ? -1.916 -6.630 0.094 1.00 97.50 82 VAL A O 1
ATOM 608 N N . GLU A 1 83 ? -3.705 -5.947 -1.051 1.00 95.81 83 GLU A N 1
ATOM 609 C CA . GLU A 1 83 ? -4.243 -7.304 -1.184 1.00 95.81 83 GLU A CA 1
ATOM 610 C C . GLU A 1 83 ? -3.499 -8.135 -2.249 1.00 95.81 83 GLU A C 1
ATOM 612 O O . GLU A 1 83 ? -2.844 -7.609 -3.154 1.00 95.81 83 GLU A O 1
ATOM 617 N N . ARG A 1 84 ? -3.630 -9.465 -2.178 1.00 95.12 84 ARG A N 1
ATOM 618 C CA . ARG A 1 84 ? -2.970 -10.405 -3.100 1.00 95.12 84 ARG A CA 1
ATOM 619 C C . ARG A 1 84 ? -3.300 -10.138 -4.569 1.00 95.12 84 ARG A C 1
ATOM 621 O O . ARG A 1 84 ? -2.408 -10.255 -5.401 1.00 95.12 84 ARG A O 1
ATOM 628 N N . ARG A 1 85 ? -4.533 -9.732 -4.885 1.00 94.50 85 ARG A N 1
ATOM 629 C CA . ARG A 1 85 ? -4.955 -9.438 -6.268 1.00 94.50 85 ARG A CA 1
ATOM 630 C C . ARG A 1 85 ? -4.078 -8.367 -6.920 1.00 94.50 85 ARG A C 1
ATOM 632 O O . ARG A 1 85 ? -3.693 -8.519 -8.071 1.00 94.50 85 ARG A O 1
ATOM 639 N N . ILE A 1 86 ? -3.685 -7.344 -6.158 1.00 94.94 86 ILE A N 1
ATOM 640 C CA . ILE A 1 86 ? -2.781 -6.280 -6.616 1.00 94.94 86 ILE A CA 1
ATOM 641 C C . ILE A 1 86 ? -1.364 -6.819 -6.850 1.00 94.94 86 ILE A C 1
ATOM 643 O O . ILE A 1 86 ? -0.709 -6.446 -7.818 1.00 94.94 86 ILE A O 1
ATOM 647 N N . ASN A 1 87 ? -0.880 -7.713 -5.982 1.00 94.56 87 ASN A N 1
ATOM 648 C CA . ASN A 1 87 ? 0.416 -8.372 -6.167 1.00 94.56 87 ASN A CA 1
ATOM 649 C C . ASN A 1 87 ? 0.444 -9.298 -7.394 1.00 94.56 87 ASN A C 1
ATOM 651 O O . ASN A 1 87 ? 1.502 -9.492 -7.990 1.00 94.56 87 ASN A O 1
ATOM 655 N N . ASP A 1 88 ? -0.691 -9.896 -7.744 1.00 94.19 88 ASP A N 1
ATOM 656 C CA . ASP A 1 88 ? -0.793 -10.833 -8.860 1.00 94.19 88 ASP A CA 1
ATOM 657 C C . ASP A 1 88 ? -0.929 -10.123 -10.218 1.00 94.19 88 ASP A C 1
ATOM 659 O O . ASP A 1 88 ? -0.726 -10.760 -11.255 1.00 94.19 88 ASP A O 1
ATOM 663 N N . ASP A 1 89 ? -1.176 -8.808 -10.223 1.00 94.25 89 ASP A N 1
ATOM 664 C CA . ASP A 1 89 ? -1.247 -7.989 -11.432 1.00 94.25 89 ASP A CA 1
ATOM 665 C C . ASP A 1 89 ? 0.097 -8.001 -12.208 1.00 94.25 89 ASP A C 1
ATOM 667 O O . ASP A 1 89 ? 1.140 -7.591 -11.676 1.00 94.25 89 ASP A O 1
ATOM 671 N N . PRO A 1 90 ? 0.113 -8.454 -13.480 1.00 92.44 90 PRO A N 1
ATOM 672 C CA . PRO A 1 90 ? 1.347 -8.596 -14.255 1.00 92.44 90 PRO A CA 1
ATOM 673 C C . PRO A 1 90 ? 2.117 -7.293 -14.477 1.00 92.44 90 PRO A C 1
ATOM 675 O O . PRO A 1 90 ? 3.345 -7.325 -14.606 1.00 92.44 90 PRO A O 1
ATOM 678 N N . LEU A 1 91 ? 1.417 -6.161 -14.559 1.00 92.81 91 LEU A N 1
ATOM 679 C CA . LEU A 1 91 ? 2.017 -4.854 -14.784 1.00 92.81 91 LEU A 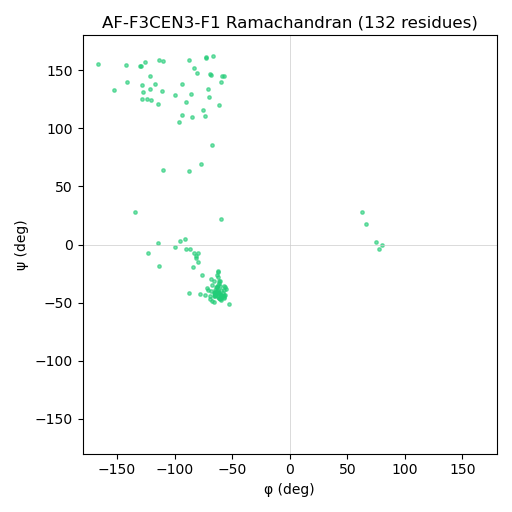CA 1
ATOM 680 C C . LEU A 1 91 ? 2.629 -4.329 -13.487 1.00 92.81 91 LEU A C 1
ATOM 682 O O . LEU A 1 91 ? 3.769 -3.862 -13.484 1.00 92.81 91 LEU A O 1
ATOM 686 N N . ILE A 1 92 ? 1.931 -4.489 -12.362 1.00 94.44 92 ILE A N 1
ATOM 687 C CA . ILE A 1 92 ? 2.450 -4.104 -11.047 1.00 94.44 92 ILE A CA 1
ATOM 688 C C . ILE A 1 92 ? 3.696 -4.899 -10.680 1.00 94.44 92 ILE A C 1
ATOM 690 O O . ILE A 1 92 ? 4.659 -4.310 -10.192 1.00 94.44 92 ILE A O 1
ATOM 694 N N . ARG A 1 93 ? 3.760 -6.197 -10.988 1.00 93.69 93 ARG A N 1
ATOM 695 C CA . ARG A 1 93 ? 4.962 -7.012 -10.717 1.00 93.69 93 ARG A CA 1
ATOM 696 C C . ARG A 1 93 ? 6.211 -6.540 -11.463 1.00 93.69 93 ARG A C 1
ATOM 698 O O . ARG A 1 93 ? 7.322 -6.821 -11.020 1.00 93.69 93 ARG A O 1
ATOM 705 N N . GLN A 1 94 ? 6.047 -5.818 -12.571 1.00 93.88 94 GLN A N 1
ATOM 706 C CA . GLN A 1 94 ? 7.157 -5.199 -13.305 1.00 93.88 94 GLN A CA 1
ATOM 707 C C . GLN A 1 94 ? 7.564 -3.840 -12.718 1.00 93.88 94 GLN A C 1
ATOM 709 O O . GLN A 1 94 ? 8.669 -3.364 -12.967 1.00 93.88 94 GLN A O 1
ATOM 714 N N . ARG A 1 95 ? 6.681 -3.208 -11.939 1.00 94.94 95 ARG A N 1
ATOM 715 C CA . ARG A 1 95 ? 6.799 -1.810 -11.498 1.00 94.94 95 ARG A CA 1
ATOM 716 C C . ARG A 1 95 ? 7.019 -1.659 -10.003 1.00 94.94 95 ARG A C 1
ATOM 718 O O . ARG A 1 95 ? 7.507 -0.625 -9.559 1.00 94.94 95 ARG A O 1
ATOM 725 N N . ALA A 1 96 ? 6.712 -2.689 -9.229 1.00 96.12 96 ALA A N 1
ATOM 726 C CA . ALA A 1 96 ? 6.901 -2.731 -7.796 1.00 96.12 96 ALA A CA 1
ATOM 727 C C . ALA A 1 96 ? 7.375 -4.119 -7.367 1.00 96.12 96 ALA A C 1
ATOM 729 O O . ALA A 1 96 ? 6.897 -5.152 -7.833 1.00 96.12 96 ALA A O 1
ATOM 730 N N . ARG A 1 97 ? 8.308 -4.140 -6.419 1.00 96.75 97 ARG A N 1
ATOM 731 C CA . ARG A 1 97 ? 8.644 -5.347 -5.678 1.00 96.75 97 ARG A CA 1
ATOM 732 C C . ARG A 1 97 ? 7.660 -5.460 -4.526 1.00 96.75 97 ARG A C 1
ATOM 734 O O . ARG A 1 97 ? 7.716 -4.675 -3.581 1.00 96.75 97 ARG A O 1
ATOM 741 N N . ILE A 1 98 ? 6.774 -6.437 -4.633 1.00 96.88 98 ILE A N 1
ATOM 742 C CA . ILE A 1 98 ? 5.744 -6.731 -3.645 1.00 96.88 98 ILE A CA 1
ATOM 743 C C . ILE A 1 98 ? 6.000 -8.133 -3.094 1.00 96.88 98 ILE A C 1
ATOM 745 O O . ILE A 1 98 ? 6.377 -9.046 -3.833 1.00 96.88 98 ILE A O 1
ATOM 749 N N . ARG A 1 99 ? 5.857 -8.293 -1.777 1.00 96.12 99 ARG A N 1
ATOM 750 C CA . ARG A 1 99 ? 6.098 -9.560 -1.084 1.00 96.12 99 ARG A CA 1
ATOM 751 C C . ARG A 1 99 ? 4.896 -9.940 -0.219 1.00 96.12 99 ARG A C 1
ATOM 753 O O . ARG A 1 99 ? 4.470 -9.117 0.590 1.00 96.12 99 ARG A O 1
ATOM 760 N N . PRO A 1 100 ? 4.392 -11.182 -0.299 1.00 96.06 100 PRO A N 1
ATOM 761 C CA . PRO A 1 100 ? 3.388 -11.679 0.635 1.00 96.06 100 PRO A CA 1
ATOM 762 C C . PRO A 1 100 ? 3.860 -11.599 2.091 1.00 96.06 100 PRO A C 1
ATOM 764 O O . PRO A 1 100 ? 5.043 -11.814 2.392 1.00 96.06 100 PRO A O 1
ATOM 767 N N . ILE A 1 101 ? 2.932 -11.321 3.003 1.00 94.69 101 ILE A N 1
ATOM 768 C CA . ILE A 1 101 ? 3.186 -11.342 4.446 1.00 94.69 101 ILE A CA 1
ATOM 769 C C . ILE A 1 101 ? 2.396 -12.468 5.116 1.00 94.69 101 ILE A C 1
ATOM 771 O O . ILE A 1 101 ? 1.436 -12.989 4.560 1.00 94.69 101 ILE A O 1
ATOM 775 N N . ALA A 1 102 ? 2.846 -12.880 6.303 1.00 89.38 102 ALA A N 1
ATOM 776 C CA . ALA A 1 102 ? 2.250 -14.009 7.018 1.00 89.38 102 ALA A CA 1
ATOM 777 C C . ALA A 1 102 ? 0.908 -13.664 7.685 1.00 89.38 102 ALA A C 1
ATOM 779 O O . ALA A 1 102 ? 0.101 -14.554 7.925 1.00 89.38 102 ALA A O 1
ATOM 780 N N . SER A 1 103 ? 0.688 -12.390 8.015 1.00 86.94 103 SER A N 1
ATOM 781 C CA . SER A 1 103 ? -0.534 -11.911 8.657 1.00 86.94 103 SER A CA 1
ATOM 782 C C . SER A 1 103 ? -0.769 -10.443 8.287 1.00 86.94 103 SER A C 1
ATOM 784 O O . SER A 1 103 ? 0.174 -9.656 8.421 1.00 86.94 103 SER A O 1
ATOM 786 N N . PRO A 1 104 ? -1.994 -10.054 7.894 1.00 89.94 104 PRO A N 1
ATOM 787 C CA . PRO A 1 104 ? -3.172 -10.911 7.724 1.00 89.94 104 PRO A CA 1
ATOM 788 C C . PRO A 1 104 ? -3.064 -11.797 6.469 1.00 89.94 104 PRO A C 1
ATOM 790 O O . PRO A 1 104 ? -2.233 -11.555 5.590 1.00 89.94 104 PRO A O 1
ATOM 793 N N . GLU A 1 105 ? -3.862 -12.865 6.406 1.00 90.81 105 GLU A N 1
ATOM 794 C CA . GLU A 1 105 ? -3.873 -13.758 5.244 1.00 90.81 105 GLU A CA 1
ATOM 795 C C . GLU A 1 105 ? -4.257 -12.987 3.972 1.00 90.81 105 GLU A C 1
ATOM 797 O O . GLU A 1 105 ? -5.112 -12.108 3.990 1.00 90.81 105 GLU A O 1
ATOM 802 N N . GLY A 1 106 ? -3.591 -13.291 2.856 1.00 92.31 106 GLY A N 1
ATOM 803 C CA . GLY A 1 106 ? -3.856 -12.618 1.582 1.00 92.31 106 GLY A CA 1
ATOM 804 C C . GLY A 1 106 ? -3.250 -11.216 1.463 1.00 92.31 106 GLY A C 1
ATOM 805 O O . GLY A 1 106 ? -3.293 -10.647 0.376 1.00 92.31 106 GLY A O 1
ATOM 806 N N . ALA A 1 107 ? -2.618 -10.681 2.510 1.00 95.88 107 ALA A N 1
ATOM 807 C CA . ALA A 1 107 ? -1.913 -9.411 2.422 1.00 95.88 107 ALA A CA 1
ATOM 808 C C . ALA A 1 107 ? -0.519 -9.552 1.805 1.00 95.88 107 ALA A C 1
ATOM 810 O O . ALA A 1 107 ? 0.206 -10.537 1.990 1.00 95.88 107 ALA A O 1
ATOM 811 N N . CYS A 1 108 ? -0.122 -8.502 1.102 1.00 97.44 108 CYS A N 1
ATOM 812 C CA . CYS A 1 108 ? 1.210 -8.305 0.572 1.00 97.44 108 CYS A CA 1
ATOM 813 C C . CYS A 1 108 ? 1.727 -6.920 0.974 1.00 97.44 108 C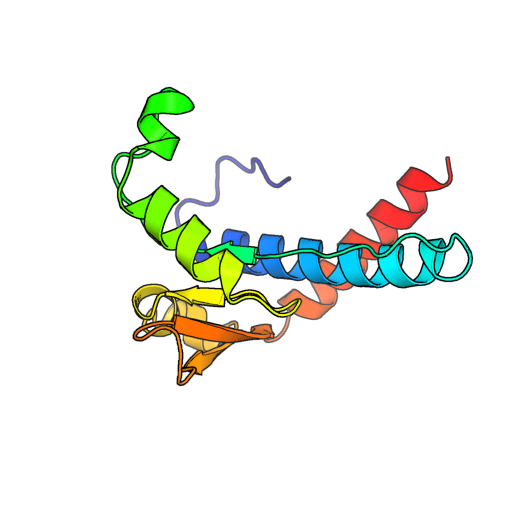YS A C 1
ATOM 815 O O . CYS A 1 108 ? 0.967 -5.989 1.217 1.00 97.44 108 CYS A O 1
ATOM 817 N N . CYS A 1 109 ? 3.043 -6.783 1.050 1.00 96.44 109 CYS A N 1
ATOM 818 C CA . CYS A 1 109 ? 3.729 -5.546 1.376 1.00 96.44 109 CYS A CA 1
ATOM 819 C C . CYS A 1 109 ? 4.464 -5.032 0.145 1.00 96.44 109 CYS A C 1
ATOM 821 O O . CYS A 1 109 ? 5.219 -5.783 -0.480 1.00 96.44 109 CYS A O 1
ATOM 823 N N . VAL A 1 110 ? 4.298 -3.749 -0.166 1.00 97.06 110 VAL A N 1
ATOM 824 C CA . VAL A 1 110 ? 5.135 -3.065 -1.155 1.00 97.06 110 VAL A CA 1
ATOM 825 C C . VAL A 1 110 ? 6.492 -2.791 -0.512 1.00 97.06 110 VAL A C 1
ATOM 827 O O . VAL A 1 110 ? 6.578 -2.085 0.488 1.00 97.06 110 VAL A O 1
ATOM 830 N N . GLU A 1 111 ? 7.556 -3.401 -1.037 1.00 95.12 111 GLU A N 1
ATOM 831 C CA . GLU A 1 111 ? 8.918 -3.209 -0.520 1.00 95.12 111 GLU A CA 1
ATOM 832 C C . GLU A 1 111 ? 9.597 -2.008 -1.181 1.00 95.12 111 GLU A C 1
ATOM 834 O O . GLU A 1 111 ? 10.310 -1.254 -0.524 1.00 95.12 111 GLU A O 1
ATOM 839 N N . ARG A 1 112 ? 9.410 -1.856 -2.498 1.00 94.12 112 ARG A N 1
ATOM 840 C CA . ARG A 1 112 ? 9.935 -0.730 -3.281 1.00 94.12 112 ARG A CA 1
ATOM 841 C C . ARG A 1 112 ? 9.290 -0.655 -4.660 1.00 94.12 112 ARG A C 1
ATOM 843 O O . ARG A 1 112 ? 8.914 -1.680 -5.228 1.00 94.12 112 ARG A O 1
ATOM 850 N N . LEU A 1 113 ? 9.282 0.537 -5.241 1.00 95.88 113 LEU A N 1
ATOM 851 C CA . LEU A 1 113 ? 8.998 0.741 -6.661 1.00 95.88 113 LEU A CA 1
ATOM 852 C C . LEU A 1 113 ? 10.253 0.507 -7.518 1.00 95.88 113 LEU A C 1
ATOM 854 O O . LEU A 1 113 ? 11.379 0.663 -7.044 1.00 95.88 113 LEU A O 1
ATOM 858 N N . MET A 1 114 ? 10.059 0.101 -8.771 1.00 95.69 114 MET A N 1
ATOM 859 C CA . MET A 1 114 ? 11.106 0.005 -9.793 1.00 95.69 114 MET A CA 1
ATOM 860 C C . MET A 1 114 ? 11.260 1.350 -10.514 1.00 95.69 114 MET A C 1
ATOM 862 O O . MET A 1 114 ? 10.338 2.160 -10.522 1.00 95.69 114 MET A O 1
ATOM 866 N N . GLU A 1 115 ? 12.406 1.606 -11.143 1.00 93.31 115 GLU A N 1
ATOM 867 C CA . GLU A 1 115 ? 12.564 2.809 -11.974 1.00 93.31 115 GLU A CA 1
ATOM 868 C C . GLU A 1 115 ? 11.528 2.845 -13.114 1.00 93.31 115 GLU A C 1
ATOM 870 O O . GLU A 1 115 ? 11.177 1.789 -13.648 1.00 93.31 115 GLU A O 1
ATOM 875 N N . PRO A 1 116 ? 11.032 4.034 -13.506 1.00 93.00 116 PRO A N 1
ATOM 876 C CA . PRO A 1 116 ? 11.474 5.379 -13.102 1.00 93.00 116 PRO A CA 1
ATOM 877 C C . PRO A 1 116 ? 10.757 5.959 -11.864 1.00 93.00 116 PRO A C 1
ATOM 879 O O . PRO A 1 116 ? 10.931 7.137 -11.533 1.00 93.00 116 PRO A O 1
ATOM 882 N N . TYR A 1 117 ? 9.883 5.183 -11.215 1.00 93.81 117 TYR A N 1
ATOM 883 C CA . TYR A 1 117 ? 8.924 5.718 -10.247 1.00 93.81 117 TYR A CA 1
ATOM 884 C C . TYR A 1 117 ? 9.567 6.313 -8.980 1.00 93.81 117 TYR A C 1
ATOM 886 O O . TYR A 1 117 ? 9.170 7.426 -8.629 1.00 93.81 117 TYR A O 1
ATOM 894 N N . PRO A 1 118 ? 10.572 5.688 -8.324 1.00 92.56 118 PRO A N 1
ATOM 895 C CA . PRO A 1 118 ? 11.273 6.296 -7.189 1.00 92.56 118 PRO A CA 1
ATOM 896 C C . PRO A 1 118 ? 11.804 7.698 -7.511 1.00 92.56 118 PRO A C 1
ATOM 898 O O . PRO A 1 118 ? 11.446 8.662 -6.838 1.00 92.56 118 PRO A O 1
ATOM 901 N N . SER A 1 119 ? 12.532 7.838 -8.623 1.00 92.44 119 SER A N 1
ATOM 902 C CA . SER A 1 119 ? 13.089 9.114 -9.093 1.00 92.44 119 SER A CA 1
ATOM 903 C C . SER A 1 119 ? 12.016 10.175 -9.387 1.00 92.44 119 SER A C 1
ATOM 905 O O . SER A 1 119 ? 12.238 11.387 -9.289 1.00 92.44 119 SER A O 1
ATOM 907 N N . MET A 1 120 ? 10.826 9.756 -9.822 1.00 92.56 120 MET A N 1
ATOM 908 C CA . MET A 1 120 ? 9.691 10.661 -10.012 1.00 92.56 120 MET A CA 1
ATOM 909 C C . MET A 1 120 ? 9.091 11.104 -8.676 1.00 92.56 120 MET A C 1
ATOM 911 O O . MET A 1 120 ? 8.819 12.295 -8.516 1.00 92.56 120 MET A O 1
ATOM 915 N N . LEU A 1 121 ? 8.917 10.182 -7.726 1.00 91.50 121 LEU A N 1
ATOM 916 C CA . LEU A 1 121 ? 8.367 10.480 -6.404 1.00 91.50 121 LEU A CA 1
ATOM 917 C C . LEU A 1 121 ? 9.280 11.397 -5.593 1.00 91.50 121 LEU A C 1
ATOM 919 O O . LEU A 1 121 ? 8.789 12.347 -4.992 1.00 91.50 121 LEU A O 1
ATOM 923 N N . GLU A 1 122 ? 10.594 11.188 -5.637 1.00 91.25 122 GLU A N 1
ATOM 924 C CA . GLU A 1 122 ? 11.567 12.064 -4.973 1.00 91.25 122 GLU A CA 1
ATOM 925 C C . GLU A 1 122 ? 11.448 13.515 -5.458 1.00 91.25 122 GLU A C 1
ATOM 927 O O . GLU A 1 122 ? 11.381 14.445 -4.653 1.00 91.25 122 GLU A O 1
ATOM 932 N N . ARG A 1 123 ? 11.326 13.718 -6.778 1.00 91.44 123 ARG A N 1
ATOM 933 C CA . ARG A 1 123 ? 11.103 15.051 -7.361 1.00 91.44 123 ARG A CA 1
ATOM 934 C C . ARG A 1 123 ? 9.773 15.665 -6.926 1.00 91.44 123 ARG A C 1
ATOM 936 O O . ARG A 1 123 ? 9.702 16.878 -6.750 1.00 91.44 123 ARG A O 1
ATOM 943 N 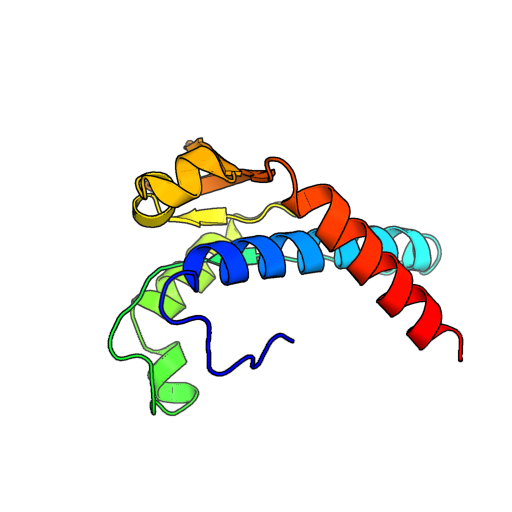N . GLN A 1 124 ? 8.721 14.861 -6.773 1.00 87.69 124 GLN A N 1
ATOM 944 C CA . GLN A 1 124 ? 7.430 15.346 -6.273 1.00 87.69 124 GLN A CA 1
ATOM 945 C C . GLN A 1 124 ? 7.514 15.739 -4.797 1.00 87.69 124 GLN A C 1
ATOM 947 O O . GLN A 1 124 ? 7.044 16.812 -4.429 1.00 87.69 124 GLN A O 1
ATOM 952 N N . LEU A 1 125 ? 8.163 14.918 -3.972 1.00 87.81 125 LEU A N 1
ATOM 953 C CA . LEU A 1 125 ? 8.344 15.188 -2.552 1.00 87.81 125 LEU A CA 1
ATOM 954 C C . LEU A 1 125 ? 9.168 16.465 -2.324 1.00 87.81 125 LEU A C 1
ATOM 956 O O . LEU A 1 125 ? 8.792 17.301 -1.507 1.00 87.81 125 LEU A O 1
ATOM 960 N N . ALA A 1 126 ? 10.235 16.669 -3.104 1.00 88.31 126 ALA A N 1
ATOM 961 C CA . ALA A 1 126 ? 11.029 17.898 -3.061 1.00 88.31 126 ALA A CA 1
ATOM 962 C C . ALA A 1 126 ? 10.176 19.151 -3.336 1.00 88.31 126 ALA A C 1
ATOM 964 O O . ALA A 1 126 ? 10.221 20.107 -2.565 1.00 88.31 126 ALA A O 1
ATOM 965 N N . ARG A 1 127 ? 9.323 19.117 -4.371 1.00 87.56 127 ARG A N 1
ATOM 966 C CA . ARG A 1 127 ? 8.403 20.226 -4.696 1.00 87.56 127 ARG A CA 1
ATOM 967 C C . ARG A 1 127 ? 7.382 20.499 -3.589 1.00 87.56 127 ARG A C 1
ATOM 969 O O . ARG A 1 127 ? 7.022 21.652 -3.355 1.00 87.56 127 ARG A O 1
ATOM 976 N N . MET A 1 128 ? 6.899 19.455 -2.912 1.00 84.38 128 MET A N 1
ATOM 977 C CA . MET A 1 128 ? 5.988 19.606 -1.771 1.00 84.38 128 MET A CA 1
ATOM 978 C C . MET A 1 128 ? 6.679 20.310 -0.599 1.00 84.38 128 MET A C 1
ATOM 980 O O . MET A 1 128 ? 6.109 21.232 -0.022 1.00 84.38 128 MET A O 1
ATOM 984 N N . HIS A 1 129 ? 7.926 19.939 -0.292 1.00 80.12 129 HIS A N 1
ATOM 985 C CA . HIS A 1 129 ? 8.712 20.613 0.744 1.00 80.12 129 HIS A CA 1
ATOM 986 C C . HIS A 1 129 ? 9.014 22.077 0.404 1.00 80.12 129 HIS A C 1
ATOM 988 O O . HIS A 1 129 ? 9.012 22.921 1.296 1.00 80.12 129 HIS A O 1
ATOM 994 N N . GLU A 1 130 ? 9.265 22.395 -0.867 1.00 79.00 130 GLU A N 1
ATOM 995 C CA . GLU A 1 130 ? 9.453 23.779 -1.320 1.00 79.00 130 GLU A CA 1
ATOM 996 C C . GLU A 1 130 ? 8.173 24.608 -1.159 1.00 79.00 130 GLU A C 1
ATOM 998 O O . GLU A 1 130 ? 8.232 25.742 -0.692 1.00 79.00 130 GLU A O 1
ATOM 1003 N N . SER A 1 131 ? 7.013 24.025 -1.475 1.00 74.00 131 SER A N 1
ATOM 1004 C CA . SER A 1 131 ? 5.714 24.705 -1.364 1.00 74.00 131 SER A CA 1
ATOM 1005 C C . SER A 1 131 ? 5.305 24.981 0.088 1.00 74.00 131 SER A C 1
ATOM 1007 O O . SER A 1 131 ? 4.635 25.971 0.345 1.00 74.00 131 SER A O 1
ATOM 1009 N N . ASN A 1 132 ? 5.727 24.139 1.037 1.00 61.28 132 ASN A N 1
ATOM 1010 C CA . ASN A 1 132 ? 5.450 24.321 2.468 1.00 61.28 132 ASN A CA 1
ATOM 1011 C C . ASN A 1 132 ? 6.374 25.347 3.157 1.00 61.28 132 ASN A C 1
ATOM 1013 O O . ASN A 1 132 ? 6.171 25.652 4.330 1.00 61.28 132 ASN A O 1
ATOM 1017 N N . LYS A 1 133 ? 7.409 25.848 2.465 1.00 56.91 133 LYS A N 1
ATOM 1018 C CA . LYS A 1 133 ? 8.347 26.864 2.982 1.00 56.91 133 LYS A CA 1
ATOM 1019 C C . LYS A 1 133 ? 8.040 28.292 2.506 1.00 56.91 133 LYS A C 1
ATOM 1021 O O . LYS A 1 133 ? 8.767 29.205 2.897 1.00 56.91 133 LYS A O 1
ATOM 1026 N N . ALA A 1 134 ? 7.023 28.471 1.662 1.00 43.66 134 ALA A N 1
ATOM 1027 C CA . ALA A 1 134 ? 6.533 29.764 1.177 1.00 43.66 134 ALA A CA 1
ATOM 1028 C C . ALA A 1 134 ? 5.311 30.220 1.984 1.00 43.66 134 ALA A C 1
ATOM 1030 O O . ALA A 1 134 ? 5.187 31.447 2.191 1.00 43.66 134 ALA A O 1
#

Mean predicted aligned error: 5.77 Å

Sequence (134 aa):
ISHSHESGDDYLTNAICCGELLRALSHALQIEVADSGITLQLQLGLTLGEGLSGLSQIDLLLTETAQDALALSQHSRNLLLVERRINDDPLIRQRARIRPIASPEGACCVERLMEPYPSMLERQLARMHESNKA

Secondary structure (DSSP, 8-state):
----TT-SS-HHHHHHHHHHHHHHHHHHHHHHTGGGT------EEE---SS-TT--HHHHHTSHHHHHHHHHHHT-SSSEEEEHHHHH-TTHHHHEEEEE-SSSTTEEEEEEEPTTHHHHHHHHHHHHHHHTT-